Protein AF-A0A923XLK9-F1 (afdb_monomer_lite)

Radius of gyration: 14.77 Å; chains: 1; bounding box: 36×29×41 Å

pLDDT: mean 95.71, std 6.57, range [52.97, 98.75]

Secondary structure (DSSP, 8-state):
----B-TTSPBPTT-EEEEE-TT--EEEEEGGG-EEEEEEEEE-TTT--EEEEEEEEEEGGGTEEEEEEES-S--EEESSSEEEEEEEEEEESS-EEEEEEEE-S-SS--

Sequence (110 aa):
IYQLRLKNGQIDPFSSGTLIEKNGQSIHLKKEDFLIKVLDYWTSPTTKVRYPAKWQVDLPKYNISMNIVPFMKNQELNLSFAYWEGAVKVTGENFTGDGYVELTGYNEKF

Structure (mmCIF, N/CA/C/O backbone):
data_AF-A0A923XLK9-F1
#
_entry.id   AF-A0A923XLK9-F1
#
loop_
_atom_site.group_PDB
_atom_site.id
_atom_site.type_symbol
_atom_site.label_atom_id
_atom_site.label_alt_id
_atom_site.label_comp_id
_atom_site.label_asym_id
_atom_site.label_entity_id
_atom_site.label_seq_id
_atom_site.pdbx_PDB_ins_code
_atom_site.Cartn_x
_atom_site.Cartn_y
_atom_site.Cartn_z
_atom_site.occupancy
_atom_site.B_iso_or_equiv
_atom_site.auth_seq_id
_atom_site.auth_comp_id
_atom_site.auth_asym_id
_atom_site.auth_atom_id
_atom_site.pdbx_PDB_model_num
ATOM 1 N N . ILE A 1 1 ? -1.846 -3.115 7.152 1.00 96.56 1 ILE A N 1
ATOM 2 C CA . ILE A 1 1 ? -2.624 -3.975 6.221 1.00 96.56 1 ILE A CA 1
ATOM 3 C C . ILE A 1 1 ? -1.700 -4.459 5.110 1.00 96.56 1 ILE A C 1
ATOM 5 O O . ILE A 1 1 ? -0.694 -3.800 4.878 1.00 96.56 1 ILE A O 1
ATOM 9 N N . TYR A 1 2 ? -2.037 -5.542 4.419 1.00 97.81 2 TYR A N 1
ATOM 10 C CA . TYR A 1 2 ? -1.372 -5.987 3.194 1.00 97.81 2 TYR A CA 1
ATOM 11 C C . TYR A 1 2 ? -2.405 -6.473 2.171 1.00 97.81 2 TYR A C 1
ATOM 13 O O . TYR A 1 2 ? -3.494 -6.918 2.535 1.00 97.81 2 TYR A O 1
ATOM 21 N N . GLN A 1 3 ? -2.056 -6.394 0.885 1.00 97.81 3 GLN A N 1
ATOM 22 C CA . GLN A 1 3 ? -2.869 -6.920 -0.210 1.00 97.81 3 GLN A CA 1
ATOM 23 C C . GLN A 1 3 ? -2.010 -7.782 -1.129 1.00 97.81 3 GLN A C 1
ATOM 25 O O . GLN A 1 3 ? -1.106 -7.279 -1.797 1.00 97.81 3 GLN A O 1
ATOM 30 N N . LEU A 1 4 ? -2.327 -9.072 -1.1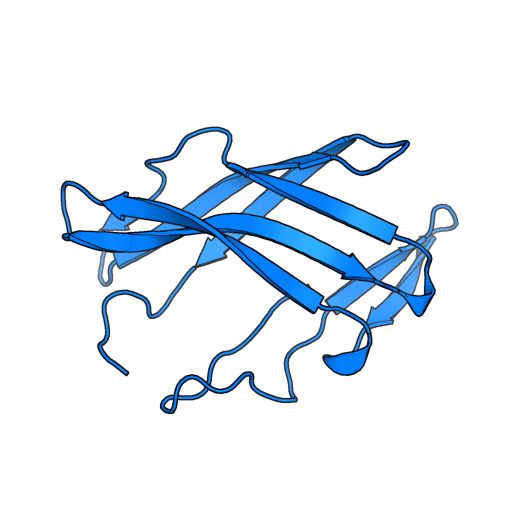80 1.00 97.12 4 LEU A N 1
ATOM 31 C CA . LEU A 1 4 ? -1.689 -10.018 -2.085 1.00 97.12 4 LEU A CA 1
ATOM 32 C C . LEU A 1 4 ? -2.417 -10.001 -3.435 1.00 97.12 4 LEU A C 1
ATOM 34 O O . LEU A 1 4 ? -3.635 -9.804 -3.505 1.00 97.12 4 LEU A O 1
ATOM 38 N N . ARG A 1 5 ? -1.660 -10.184 -4.518 1.00 94.94 5 ARG A N 1
ATOM 39 C CA . ARG A 1 5 ? -2.191 -10.281 -5.881 1.00 94.94 5 ARG A CA 1
ATOM 40 C C . ARG A 1 5 ? -1.919 -11.681 -6.413 1.00 94.94 5 ARG A C 1
ATOM 42 O O . ARG A 1 5 ? -0.780 -12.139 -6.380 1.00 94.94 5 ARG A O 1
ATOM 49 N N . LEU A 1 6 ? -2.958 -12.335 -6.914 1.00 94.19 6 LEU A N 1
ATOM 50 C CA . LEU A 1 6 ? -2.838 -13.574 -7.670 1.00 94.19 6 LEU A CA 1
ATOM 51 C C . LEU A 1 6 ? -2.186 -13.292 -9.031 1.00 94.19 6 LEU A C 1
ATOM 53 O O . LEU A 1 6 ? -2.227 -12.170 -9.537 1.00 94.19 6 LEU A O 1
ATOM 57 N N . LYS A 1 7 ? -1.636 -14.331 -9.669 1.00 90.38 7 LYS A N 1
ATOM 58 C CA . LYS A 1 7 ? -1.022 -14.217 -11.006 1.00 90.38 7 LYS A CA 1
ATOM 59 C C . LYS A 1 7 ? -1.982 -13.704 -12.082 1.00 90.38 7 LYS A C 1
ATOM 61 O O . LYS A 1 7 ? -1.543 -13.117 -13.053 1.00 90.38 7 LYS A O 1
ATOM 66 N N . ASN A 1 8 ? -3.287 -13.892 -11.907 1.00 89.88 8 ASN A N 1
ATOM 67 C CA . ASN A 1 8 ? -4.307 -13.368 -12.818 1.00 89.88 8 ASN A CA 1
ATOM 68 C C . ASN A 1 8 ? -4.697 -11.901 -12.518 1.00 89.88 8 ASN A C 1
ATOM 70 O O . ASN A 1 8 ? -5.699 -11.414 -13.036 1.00 89.88 8 ASN A O 1
ATOM 74 N N . GLY A 1 9 ? -3.962 -11.216 -11.634 1.00 88.25 9 GLY A N 1
ATOM 75 C CA . GLY A 1 9 ? -4.206 -9.830 -11.232 1.00 88.25 9 GLY A CA 1
ATOM 76 C C . GLY A 1 9 ? -5.338 -9.641 -10.217 1.00 88.25 9 GLY A C 1
ATOM 77 O O . GLY A 1 9 ? -5.538 -8.522 -9.740 1.00 88.25 9 GLY A O 1
ATOM 78 N N . GLN A 1 10 ? -6.069 -10.700 -9.852 1.00 93.81 10 GLN A N 1
ATOM 79 C CA . GLN A 1 10 ? -7.100 -10.617 -8.819 1.00 93.81 10 GLN A CA 1
ATOM 80 C C . GLN A 1 10 ? -6.479 -10.426 -7.436 1.00 93.81 10 GLN A C 1
ATOM 82 O O . GLN A 1 10 ? -5.341 -10.814 -7.170 1.00 93.81 10 GLN A O 1
ATOM 87 N N . ILE A 1 11 ? -7.256 -9.834 -6.534 1.00 95.81 11 ILE A N 1
ATOM 88 C CA . ILE A 1 11 ? -6.854 -9.713 -5.138 1.00 95.81 11 ILE A CA 1
ATOM 89 C C . ILE A 1 11 ? -7.076 -11.053 -4.442 1.00 95.81 11 ILE A C 1
ATOM 91 O O . ILE A 1 11 ? -8.165 -11.622 -4.517 1.00 95.81 11 ILE A O 1
ATOM 95 N N . ASP A 1 12 ? -6.051 -11.530 -3.747 1.00 97.00 12 ASP A N 1
ATOM 96 C CA . ASP A 1 12 ? -6.120 -12.771 -2.987 1.00 97.00 12 ASP A CA 1
ATOM 97 C C . ASP A 1 12 ? -6.990 -12.587 -1.720 1.00 97.00 12 ASP A C 1
ATOM 99 O O . ASP A 1 12 ? -6.806 -11.595 -0.991 1.00 97.00 12 ASP A O 1
ATOM 103 N N . PRO A 1 13 ? -7.921 -13.516 -1.422 1.00 96.00 13 PRO A N 1
ATOM 104 C CA . PRO A 1 13 ? -8.778 -13.454 -0.237 1.00 96.00 13 PRO A CA 1
ATOM 105 C C . PRO A 1 13 ? -8.016 -13.501 1.097 1.00 96.00 13 PRO A C 1
ATOM 107 O O . PRO A 1 13 ? -8.561 -13.055 2.105 1.00 96.00 13 PRO A O 1
ATOM 110 N N . PHE A 1 14 ? -6.768 -13.980 1.120 1.00 96.94 14 PHE A N 1
ATOM 111 C CA . PHE A 1 14 ? -5.914 -13.993 2.313 1.00 96.94 14 PHE A CA 1
ATOM 112 C C . PHE A 1 14 ? -5.257 -12.642 2.623 1.00 96.94 14 PHE A C 1
ATOM 114 O O . PHE A 1 14 ? -4.542 -12.516 3.615 1.00 96.94 14 PHE A O 1
ATOM 121 N N . SER A 1 15 ? -5.514 -11.603 1.826 1.00 98.06 15 SER A N 1
ATOM 122 C CA . SER A 1 15 ? -5.157 -10.227 2.187 1.00 98.06 15 SER A CA 1
ATOM 123 C C . SER A 1 15 ? -5.788 -9.838 3.530 1.00 98.06 15 SER A C 1
ATOM 125 O O . SER A 1 15 ? -6.976 -10.071 3.756 1.00 98.06 15 SER A O 1
ATOM 127 N N . SER A 1 16 ? -5.020 -9.224 4.426 1.00 98.50 16 SER A N 1
ATOM 128 C CA . SER A 1 16 ? -5.511 -8.899 5.769 1.00 98.50 16 SER A CA 1
ATOM 129 C C . SER A 1 16 ? -4.756 -7.732 6.407 1.00 98.50 16 SER A C 1
ATOM 131 O O . SER A 1 16 ? -3.908 -7.076 5.797 1.00 98.50 16 SER A O 1
ATOM 133 N N . GLY A 1 17 ? -5.074 -7.425 7.657 1.00 98.25 17 GLY A N 1
ATOM 134 C CA . GLY A 1 17 ? -4.305 -6.494 8.460 1.00 98.25 17 GLY A CA 1
ATOM 135 C C . GLY A 1 17 ? -4.750 -6.466 9.909 1.00 98.25 17 GLY A C 1
ATOM 136 O O . GLY A 1 17 ? -5.527 -7.305 10.356 1.00 98.25 17 GLY A O 1
ATOM 137 N N . THR A 1 18 ? -4.258 -5.462 10.623 1.00 98.50 18 THR A N 1
ATOM 138 C CA . THR A 1 18 ? -4.595 -5.223 12.023 1.00 98.50 18 THR A CA 1
ATOM 139 C C . THR A 1 18 ? -4.822 -3.732 12.207 1.00 98.50 18 THR A C 1
ATOM 141 O O . THR A 1 18 ? -3.994 -2.930 11.769 1.00 98.50 18 THR A O 1
ATOM 144 N N . LEU A 1 19 ? -5.936 -3.370 12.838 1.00 98.00 19 LEU A N 1
ATOM 145 C CA . LEU A 1 19 ? -6.178 -2.040 13.385 1.00 98.00 19 LEU A CA 1
ATOM 146 C C . LEU A 1 19 ? -5.882 -2.092 14.883 1.00 98.00 19 LEU A C 1
ATOM 148 O O . LEU A 1 19 ? -6.372 -2.982 15.570 1.00 98.00 19 LEU A O 1
ATOM 152 N N . ILE A 1 20 ? -5.077 -1.158 15.379 1.00 97.50 20 ILE A N 1
ATOM 153 C CA . ILE A 1 20 ? -4.818 -1.016 16.813 1.00 97.50 20 ILE A CA 1
ATOM 154 C C . ILE A 1 20 ? -5.528 0.251 17.275 1.00 97.50 20 ILE A C 1
ATOM 156 O O . ILE A 1 20 ? -5.240 1.344 16.786 1.00 97.50 20 ILE A O 1
ATOM 160 N N . GLU A 1 21 ? -6.481 0.098 18.184 1.00 95.50 21 GLU A N 1
ATOM 161 C CA . GLU A 1 21 ? -7.217 1.217 18.760 1.00 95.50 21 GLU A CA 1
ATOM 162 C C . GLU A 1 21 ? -6.383 1.972 19.806 1.00 95.50 21 GLU A C 1
ATOM 164 O O . GLU A 1 21 ? -5.373 1.485 20.313 1.00 95.50 21 GLU A O 1
ATOM 169 N N . LYS A 1 22 ? -6.829 3.177 20.188 1.00 93.81 22 LYS A N 1
ATOM 170 C CA . LYS A 1 22 ? -6.132 4.026 21.175 1.00 93.81 22 LYS A CA 1
ATOM 171 C C . LYS A 1 22 ? -5.970 3.368 22.552 1.00 93.81 22 LYS A C 1
ATOM 173 O O . LYS A 1 22 ? -5.057 3.722 23.287 1.00 93.81 22 LYS A O 1
ATOM 178 N N . ASN A 1 23 ? -6.856 2.438 22.902 1.00 96.44 23 ASN A N 1
ATOM 179 C CA . ASN A 1 23 ? -6.799 1.652 24.139 1.00 96.44 23 ASN A CA 1
ATOM 180 C C . ASN A 1 23 ? -5.842 0.440 24.040 1.00 96.44 23 ASN A C 1
ATOM 182 O O . ASN A 1 23 ? -5.727 -0.315 25.001 1.00 96.44 23 ASN A O 1
ATOM 186 N N . GLY A 1 24 ? -5.186 0.234 22.892 1.00 97.38 24 GLY A N 1
ATOM 187 C CA . GLY A 1 24 ? -4.292 -0.894 22.629 1.00 97.38 24 GLY A CA 1
ATOM 188 C C . GLY A 1 24 ? -4.986 -2.163 22.124 1.00 97.38 24 GLY A C 1
ATOM 189 O O . GLY A 1 24 ? -4.303 -3.148 21.836 1.00 97.38 24 GLY A O 1
ATOM 190 N N . GLN A 1 25 ? -6.315 -2.174 21.984 1.00 97.88 25 GLN A N 1
ATOM 191 C CA . GLN A 1 25 ? -7.035 -3.318 21.433 1.00 97.88 25 GLN A CA 1
ATOM 192 C C . GLN A 1 25 ? -6.633 -3.543 19.975 1.00 97.88 25 GLN A C 1
ATOM 194 O O . GLN A 1 25 ? -6.679 -2.633 19.149 1.00 97.88 25 GLN A O 1
ATOM 199 N N . SER A 1 26 ? -6.250 -4.780 19.663 1.00 98.25 26 SER A N 1
ATOM 200 C CA . SER A 1 26 ? -5.941 -5.208 18.302 1.00 98.25 26 SER A CA 1
ATOM 201 C C . SER A 1 26 ? -7.165 -5.846 17.661 1.00 98.25 26 SER A C 1
ATOM 203 O O . SER A 1 26 ? -7.724 -6.805 18.190 1.00 98.25 26 SER A O 1
ATOM 205 N N . ILE A 1 27 ? -7.551 -5.335 16.499 1.00 98.31 27 ILE A N 1
ATOM 206 C CA . ILE A 1 27 ? -8.674 -5.820 15.707 1.00 98.31 27 ILE A CA 1
ATOM 207 C C . ILE A 1 27 ? -8.122 -6.382 14.402 1.00 98.31 27 ILE A C 1
ATOM 209 O O . ILE A 1 27 ? -7.486 -5.670 13.622 1.00 98.31 27 ILE A O 1
ATOM 213 N N . HIS A 1 28 ? -8.346 -7.674 14.167 1.00 98.31 28 HIS A N 1
ATOM 214 C CA . HIS A 1 28 ? -7.980 -8.308 12.907 1.00 98.31 28 HIS A CA 1
ATOM 215 C C . HIS A 1 28 ? -8.911 -7.836 11.784 1.00 98.31 28 HIS A C 1
ATOM 217 O O . HIS A 1 28 ? -10.130 -7.866 11.937 1.00 98.31 28 HIS A O 1
ATOM 223 N N . LEU A 1 29 ? -8.325 -7.432 10.659 1.00 98.56 29 LEU A N 1
ATOM 224 C CA . LEU A 1 29 ? -9.022 -7.002 9.451 1.00 98.56 29 LEU A CA 1
ATOM 225 C C . LEU A 1 29 ? -8.871 -8.072 8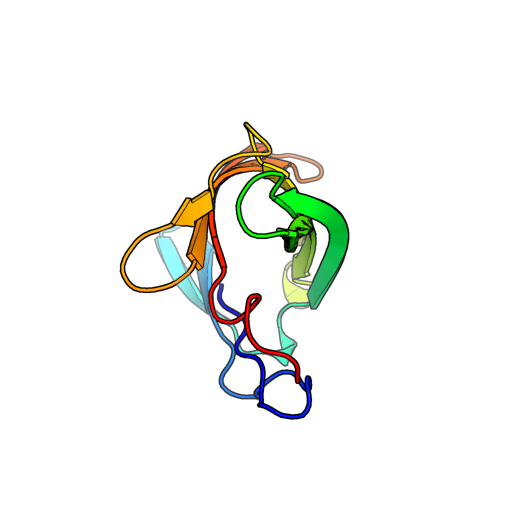.373 1.00 98.56 29 LEU A C 1
ATOM 227 O O . LEU A 1 29 ? -7.751 -8.429 8.006 1.00 98.56 29 LEU A O 1
ATOM 231 N N . LYS A 1 30 ? -9.981 -8.534 7.813 1.00 98.19 30 LYS A N 1
ATOM 232 C CA . LYS A 1 30 ? -10.007 -9.388 6.622 1.00 98.19 30 LYS A CA 1
ATOM 233 C C . LYS A 1 30 ? -10.010 -8.525 5.362 1.00 98.19 30 LYS A C 1
ATOM 235 O O . LYS A 1 30 ? -10.234 -7.318 5.417 1.00 98.19 30 LYS A O 1
ATOM 240 N N . LYS A 1 31 ? -9.826 -9.142 4.190 1.00 97.19 31 LYS A N 1
ATOM 241 C CA . LYS A 1 31 ? -9.836 -8.427 2.903 1.00 97.19 31 LYS A CA 1
ATOM 242 C C . LYS A 1 31 ? -11.085 -7.565 2.684 1.00 97.19 31 LYS A C 1
ATOM 244 O O . LYS A 1 31 ? -10.993 -6.531 2.028 1.00 97.19 31 LYS A O 1
ATOM 249 N N . GLU A 1 32 ? -12.247 -7.992 3.165 1.00 97.31 32 GLU A N 1
ATOM 250 C CA . GLU A 1 32 ? -13.509 -7.255 2.997 1.00 97.31 32 GLU A CA 1
ATOM 251 C C . GLU A 1 32 ? -13.637 -6.022 3.901 1.00 97.31 32 GLU A C 1
ATOM 253 O O . GLU A 1 32 ? -14.403 -5.117 3.577 1.00 97.31 32 GLU A O 1
ATOM 258 N N . ASP A 1 33 ? -12.828 -5.928 4.959 1.00 98.12 33 ASP A N 1
ATOM 259 C CA . ASP A 1 33 ? -12.853 -4.795 5.885 1.00 98.12 33 ASP A CA 1
ATOM 260 C C . ASP A 1 33 ? -12.175 -3.539 5.324 1.00 98.12 33 ASP A C 1
ATOM 262 O O . ASP A 1 33 ? -12.348 -2.451 5.878 1.00 98.12 33 ASP A O 1
ATOM 266 N N . PHE A 1 34 ? -11.386 -3.672 4.251 1.00 98.44 34 PHE A N 1
ATOM 267 C CA . PHE A 1 34 ? -10.636 -2.560 3.680 1.00 98.44 34 PHE A CA 1
ATOM 268 C C . PHE A 1 34 ? -10.577 -2.567 2.151 1.00 98.44 34 PHE A C 1
ATOM 270 O O . PHE A 1 34 ? -10.513 -3.601 1.475 1.00 98.44 34 PHE A O 1
ATOM 277 N N . LEU A 1 35 ? -10.519 -1.363 1.595 1.00 98.12 35 LEU A N 1
ATOM 278 C CA . LEU A 1 35 ? -10.377 -1.098 0.169 1.00 98.12 35 LEU A CA 1
ATOM 279 C C . LEU A 1 35 ? -9.079 -0.329 -0.055 1.00 98.12 35 LEU A C 1
ATOM 281 O O . LEU A 1 35 ? -8.783 0.607 0.679 1.00 98.12 35 LEU A O 1
ATOM 285 N N . ILE A 1 36 ? -8.308 -0.720 -1.070 1.00 98.38 36 ILE A N 1
ATOM 286 C CA . ILE A 1 36 ? -7.115 0.010 -1.507 1.00 98.38 36 ILE A CA 1
ATOM 287 C C . ILE A 1 36 ? -7.335 0.414 -2.959 1.00 98.38 36 ILE A C 1
ATOM 289 O O . ILE A 1 36 ? -7.413 -0.440 -3.844 1.00 98.38 36 ILE A O 1
ATOM 293 N N . LYS A 1 37 ? -7.413 1.718 -3.211 1.00 98.31 37 LYS A N 1
ATOM 294 C CA . LYS A 1 37 ? -7.518 2.288 -4.552 1.00 98.31 37 LYS A CA 1
ATOM 295 C C . LYS A 1 37 ? -6.209 2.966 -4.918 1.00 98.31 37 LYS A C 1
ATOM 297 O O . LYS A 1 37 ? -5.772 3.887 -4.233 1.00 98.31 37 LYS A O 1
ATOM 302 N N . VAL A 1 38 ? -5.601 2.541 -6.022 1.00 98.19 38 VAL A N 1
ATOM 303 C CA . VAL A 1 38 ? -4.444 3.242 -6.591 1.00 98.19 38 VAL A CA 1
ATOM 304 C C . VAL A 1 38 ? -4.932 4.505 -7.296 1.00 98.19 38 VAL A C 1
ATOM 306 O O . VAL A 1 38 ? -5.817 4.440 -8.148 1.00 98.19 38 VAL A O 1
ATOM 309 N N . LEU A 1 39 ? -4.363 5.649 -6.928 1.00 98.50 39 LEU A N 1
ATOM 310 C CA . LEU A 1 39 ? -4.715 6.962 -7.468 1.00 98.50 39 LEU A CA 1
ATOM 311 C C . LEU A 1 39 ? -3.654 7.519 -8.417 1.00 98.50 39 LEU A C 1
ATOM 313 O O . LEU A 1 39 ? -3.984 8.323 -9.282 1.00 98.50 39 LEU A O 1
ATOM 317 N N . ASP A 1 40 ? -2.394 7.123 -8.246 1.00 98.25 40 ASP A N 1
ATOM 318 C CA . ASP A 1 40 ? -1.289 7.556 -9.098 1.00 98.25 40 ASP A CA 1
ATOM 319 C C . ASP A 1 40 ? -0.166 6.513 -9.107 1.00 98.25 40 ASP A C 1
ATOM 321 O O . ASP A 1 40 ? -0.098 5.632 -8.243 1.00 98.25 40 ASP A O 1
ATOM 325 N N . TYR A 1 41 ? 0.717 6.624 -10.092 1.00 98.31 41 TYR A N 1
ATOM 326 C CA . TYR A 1 41 ? 1.833 5.720 -10.316 1.00 98.31 41 TYR A CA 1
ATOM 327 C C . TYR A 1 41 ? 3.132 6.495 -10.517 1.00 98.31 41 TYR A C 1
ATOM 329 O O . TYR A 1 41 ? 3.156 7.602 -11.050 1.00 98.31 41 TYR A O 1
ATOM 337 N N . TRP A 1 42 ? 4.239 5.855 -10.175 1.00 98.06 42 TRP A N 1
ATOM 338 C CA . TRP A 1 42 ? 5.575 6.284 -10.546 1.00 98.06 42 TRP A CA 1
ATOM 339 C C . TRP A 1 42 ? 6.247 5.187 -11.365 1.00 98.06 42 TRP A C 1
ATOM 341 O O . TRP A 1 42 ? 6.165 4.007 -11.032 1.00 98.06 42 TRP A O 1
ATOM 351 N N . THR A 1 43 ? 6.907 5.581 -12.449 1.00 98.06 43 THR A N 1
ATOM 352 C CA . THR A 1 43 ? 7.693 4.667 -13.277 1.00 98.06 43 THR A CA 1
ATOM 353 C C . THR A 1 43 ? 9.166 4.890 -12.989 1.00 98.06 43 THR A C 1
ATOM 355 O O . THR A 1 43 ? 9.653 6.017 -13.117 1.00 98.06 43 THR A O 1
ATOM 358 N N . SER A 1 44 ? 9.876 3.819 -12.639 1.00 97.62 44 SER A N 1
ATOM 359 C CA . SER A 1 44 ? 11.314 3.879 -12.418 1.00 97.62 44 SER A CA 1
ATOM 360 C C . SER A 1 44 ? 12.042 4.304 -13.697 1.00 97.62 44 SER A C 1
ATOM 362 O O . SER A 1 44 ? 11.846 3.695 -14.754 1.00 97.62 44 SER A O 1
ATOM 364 N N . PRO A 1 45 ? 12.920 5.322 -13.650 1.00 96.44 45 PRO A N 1
ATOM 365 C CA . PRO A 1 45 ? 13.773 5.649 -14.783 1.00 96.44 45 PRO A CA 1
ATOM 366 C C . PRO A 1 45 ? 14.840 4.570 -15.031 1.00 96.44 45 PRO A C 1
ATOM 368 O O . PRO A 1 45 ? 15.330 4.488 -16.158 1.00 96.44 45 PRO A O 1
ATOM 371 N N . THR A 1 46 ? 15.158 3.739 -14.031 1.00 94.94 46 THR A N 1
ATOM 372 C CA . THR A 1 46 ? 16.209 2.714 -14.079 1.00 94.94 46 THR A CA 1
ATOM 373 C C . THR A 1 46 ? 15.681 1.402 -14.650 1.00 94.94 46 THR A C 1
ATOM 375 O O . THR A 1 46 ? 16.132 0.962 -15.702 1.00 94.94 46 THR A O 1
ATOM 378 N N . THR A 1 47 ? 14.686 0.797 -14.001 1.00 95.69 47 THR A N 1
ATOM 379 C CA . THR A 1 47 ? 14.163 -0.536 -14.359 1.00 95.69 47 THR A CA 1
ATOM 380 C C . THR A 1 47 ? 12.965 -0.472 -15.309 1.00 95.69 47 THR A C 1
ATOM 382 O O . THR A 1 47 ? 12.554 -1.492 -15.857 1.00 95.69 47 THR A O 1
ATOM 385 N N . LYS A 1 48 ? 12.383 0.723 -15.495 1.00 95.81 48 LYS A N 1
ATOM 386 C CA . LYS A 1 48 ? 11.119 0.969 -16.217 1.00 95.81 48 LYS A CA 1
ATOM 387 C C . LYS A 1 48 ? 9.884 0.327 -15.578 1.00 95.81 48 LYS A C 1
ATOM 389 O O . LYS A 1 48 ? 8.802 0.395 -16.162 1.00 95.81 48 LYS A O 1
ATOM 394 N N . VAL A 1 49 ? 10.007 -0.233 -14.374 1.00 96.19 49 VAL A N 1
ATOM 395 C CA . VAL A 1 49 ? 8.875 -0.790 -13.628 1.00 96.19 49 VAL A CA 1
ATOM 396 C C . VAL A 1 49 ? 7.935 0.332 -13.188 1.00 96.19 49 VAL A C 1
ATOM 398 O O . VAL A 1 49 ? 8.376 1.404 -12.768 1.00 96.19 49 VAL A O 1
ATOM 401 N N . ARG A 1 50 ? 6.624 0.097 -13.303 1.00 96.81 50 ARG A N 1
ATOM 402 C CA . ARG A 1 50 ? 5.579 1.042 -12.899 1.00 96.81 50 ARG A CA 1
ATOM 403 C C . ARG A 1 50 ? 4.973 0.614 -11.566 1.00 96.81 50 ARG A C 1
ATOM 405 O O . ARG A 1 50 ? 4.262 -0.384 -11.498 1.00 96.81 50 ARG A O 1
ATOM 412 N N . TYR A 1 51 ? 5.206 1.414 -10.535 1.00 97.62 51 TYR A N 1
ATOM 413 C CA . TYR A 1 51 ? 4.723 1.191 -9.178 1.00 97.62 51 TYR A CA 1
ATOM 414 C C . TYR A 1 51 ? 3.545 2.115 -8.864 1.00 97.62 51 TYR A C 1
ATOM 416 O O . TYR A 1 51 ? 3.579 3.291 -9.233 1.00 97.62 51 TYR A O 1
ATOM 424 N N . PRO A 1 52 ? 2.502 1.640 -8.169 1.00 97.62 52 PRO A N 1
ATOM 425 C CA . PRO A 1 52 ? 1.587 2.520 -7.458 1.00 97.62 52 PRO A CA 1
ATOM 426 C C . PRO A 1 52 ? 2.373 3.450 -6.527 1.00 97.62 52 PRO A C 1
ATOM 428 O O . PRO A 1 52 ? 3.294 3.011 -5.847 1.00 97.62 52 PRO A O 1
ATOM 431 N N . ALA A 1 53 ? 2.034 4.735 -6.529 1.00 97.75 53 ALA A N 1
ATOM 432 C CA . ALA A 1 53 ? 2.741 5.759 -5.757 1.00 97.75 53 ALA A CA 1
ATOM 433 C C . ALA A 1 53 ? 1.786 6.795 -5.147 1.00 97.75 53 ALA A C 1
ATOM 435 O O . ALA A 1 53 ? 2.203 7.875 -4.737 1.00 97.75 53 ALA A O 1
ATOM 436 N N . LYS A 1 54 ? 0.490 6.489 -5.119 1.00 98.50 54 LYS A N 1
ATOM 437 C CA . LYS A 1 54 ? -0.526 7.215 -4.363 1.00 98.50 54 LYS A CA 1
ATOM 438 C C . LYS A 1 54 ? -1.722 6.303 -4.180 1.00 98.50 54 LYS A C 1
ATOM 440 O O . LYS A 1 54 ? -2.181 5.697 -5.151 1.00 98.50 54 LYS A O 1
ATOM 445 N N . TRP A 1 55 ? -2.246 6.245 -2.966 1.00 98.69 55 TRP A N 1
ATOM 446 C CA . TRP A 1 55 ? -3.382 5.393 -2.641 1.00 98.69 55 TRP A CA 1
ATOM 447 C C . TRP A 1 55 ? -4.421 6.147 -1.834 1.00 98.69 55 TRP A C 1
ATOM 449 O O . TRP A 1 55 ? -4.083 7.022 -1.040 1.00 98.69 55 TRP A O 1
ATOM 459 N N . GLN A 1 56 ? -5.669 5.741 -2.009 1.00 98.75 56 GLN A N 1
ATOM 460 C CA . GLN A 1 56 ? -6.707 5.912 -1.010 1.00 98.75 56 GLN A CA 1
ATOM 461 C C . GLN A 1 56 ? -6.964 4.554 -0.363 1.00 98.75 56 GLN A C 1
ATOM 463 O O . GLN A 1 56 ? -7.073 3.541 -1.060 1.00 98.75 56 GLN A O 1
ATOM 468 N N . VAL A 1 57 ? -7.027 4.541 0.963 1.00 98.56 57 VAL A N 1
ATOM 469 C CA . VAL A 1 57 ? -7.364 3.365 1.756 1.00 98.56 57 VAL A CA 1
ATOM 470 C C . VAL A 1 57 ? -8.571 3.688 2.618 1.00 98.56 57 VAL A C 1
ATOM 472 O O . VAL A 1 57 ? -8.542 4.646 3.390 1.00 98.56 57 VAL A O 1
ATOM 475 N N . ASP A 1 58 ? -9.606 2.865 2.503 1.00 98.62 58 ASP A N 1
ATOM 476 C CA . ASP A 1 58 ? -10.851 3.020 3.247 1.00 98.62 58 ASP A CA 1
ATOM 477 C C . ASP A 1 58 ? -11.098 1.785 4.112 1.00 98.62 58 ASP A C 1
ATOM 479 O O . ASP A 1 58 ? -10.953 0.653 3.645 1.00 98.62 58 ASP A O 1
ATOM 483 N N . LEU A 1 59 ? -11.489 2.011 5.364 1.00 98.25 59 LEU A N 1
ATOM 484 C CA . LEU A 1 59 ? -11.950 1.009 6.323 1.00 98.25 59 LEU A CA 1
ATOM 485 C C . LEU A 1 59 ? -13.389 1.387 6.734 1.00 98.25 59 LEU A C 1
ATOM 487 O O . LEU A 1 59 ? -13.587 2.023 7.777 1.00 98.25 59 LEU A O 1
ATOM 491 N N . PRO A 1 60 ? -14.411 1.047 5.922 1.00 97.50 60 PRO A N 1
ATOM 492 C CA . PRO A 1 60 ? -15.756 1.614 6.063 1.00 97.50 60 PRO A CA 1
ATOM 493 C C . PRO A 1 60 ? -16.418 1.323 7.411 1.00 97.50 60 PRO A C 1
ATOM 495 O O . PRO A 1 60 ? -17.043 2.208 7.988 1.00 97.50 60 PRO A O 1
ATOM 498 N N . LYS A 1 61 ? -16.228 0.111 7.956 1.00 96.75 61 LYS A N 1
ATOM 499 C CA . LYS A 1 61 ? -16.783 -0.292 9.264 1.00 96.75 61 LYS A CA 1
ATOM 500 C C . LYS A 1 61 ? -16.292 0.578 10.425 1.00 96.75 61 LYS A C 1
ATOM 502 O O . LYS A 1 61 ? -16.955 0.639 11.453 1.00 96.75 61 LYS A O 1
ATOM 507 N N . TYR A 1 62 ? -15.153 1.248 10.253 1.00 95.50 62 TYR A N 1
ATOM 508 C CA . TYR A 1 62 ? -14.510 2.073 11.275 1.00 95.50 62 TYR A CA 1
ATOM 509 C C . TYR A 1 62 ? -14.599 3.571 10.957 1.00 95.50 62 TYR A C 1
ATOM 511 O O . TYR A 1 62 ? -14.034 4.376 11.689 1.00 95.50 62 TYR A O 1
ATOM 519 N N . ASN A 1 63 ? -15.289 3.952 9.872 1.00 95.94 63 ASN A N 1
ATOM 520 C CA . ASN A 1 63 ? -15.359 5.328 9.378 1.00 95.94 63 ASN A CA 1
ATOM 521 C C . ASN A 1 63 ? -13.968 5.975 9.203 1.00 95.94 63 ASN A C 1
ATOM 523 O O . ASN A 1 63 ? -13.755 7.140 9.536 1.00 95.94 63 ASN A O 1
ATOM 527 N N . ILE A 1 64 ? -12.999 5.196 8.711 1.00 97.62 64 ILE A N 1
ATOM 528 C CA . ILE A 1 64 ? -11.640 5.671 8.437 1.00 97.62 64 ILE A CA 1
ATOM 529 C C . ILE A 1 64 ? -11.439 5.702 6.927 1.00 97.62 64 ILE A C 1
ATOM 531 O O . ILE A 1 64 ? -11.582 4.685 6.249 1.00 97.62 64 ILE A O 1
ATOM 535 N N . SER A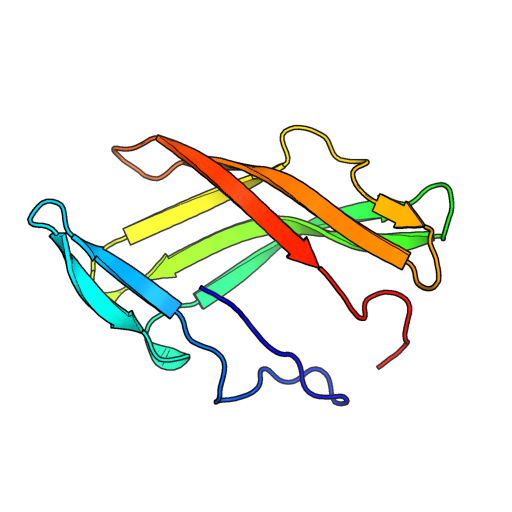 1 65 ? -11.046 6.865 6.421 1.00 98.38 65 SER A N 1
ATOM 536 C CA . SER A 1 65 ? -10.553 7.051 5.061 1.00 98.38 65 SER A CA 1
ATOM 537 C C . SER A 1 65 ? -9.238 7.815 5.119 1.00 98.38 65 SER A C 1
ATOM 539 O O . SER A 1 65 ? -9.103 8.775 5.885 1.00 98.38 65 SER A O 1
ATOM 541 N N . MET A 1 66 ? -8.247 7.369 4.351 1.00 98.62 66 MET A N 1
ATOM 542 C CA . MET A 1 66 ? -6.920 7.973 4.349 1.00 98.62 66 MET A CA 1
ATOM 543 C C . MET A 1 66 ? -6.270 7.961 2.972 1.00 98.62 66 MET A C 1
ATOM 545 O O . MET A 1 66 ? -6.359 6.994 2.217 1.00 98.62 66 MET A O 1
ATOM 549 N N . ASN A 1 67 ? -5.553 9.040 2.675 1.00 98.75 67 ASN A N 1
ATOM 550 C CA . ASN A 1 67 ? -4.642 9.122 1.548 1.00 98.75 67 ASN A CA 1
ATOM 551 C C . ASN A 1 67 ? -3.232 8.753 1.997 1.00 98.75 67 ASN A C 1
ATOM 553 O O . ASN A 1 67 ? -2.763 9.208 3.040 1.00 98.75 67 ASN A O 1
ATOM 557 N N . ILE A 1 68 ? -2.553 7.967 1.171 1.00 98.75 68 ILE A N 1
ATOM 558 C CA . ILE A 1 68 ? -1.170 7.551 1.374 1.00 98.75 68 ILE A CA 1
ATOM 559 C C . ILE A 1 68 ? -0.350 8.068 0.195 1.00 98.75 68 ILE A C 1
ATOM 561 O O . ILE A 1 68 ? -0.663 7.779 -0.964 1.00 98.75 68 ILE A O 1
ATOM 565 N N . VAL A 1 69 ? 0.687 8.852 0.488 1.00 98.69 69 VAL A N 1
ATOM 566 C CA . VAL A 1 69 ? 1.569 9.476 -0.507 1.00 98.69 69 VAL A CA 1
ATOM 567 C C . VAL A 1 69 ? 3.021 9.251 -0.083 1.00 98.69 69 VAL A C 1
ATOM 569 O O . VAL A 1 69 ? 3.351 9.517 1.069 1.00 98.69 69 VAL A O 1
ATOM 572 N N . PRO A 1 70 ? 3.913 8.787 -0.968 1.00 98.56 70 PRO A N 1
ATOM 573 C CA . PRO A 1 70 ? 5.321 8.636 -0.642 1.00 98.56 70 PRO A CA 1
ATOM 574 C C . PRO A 1 70 ? 5.981 9.992 -0.394 1.00 98.56 70 PRO A C 1
ATOM 576 O O . PRO A 1 70 ? 5.711 10.960 -1.106 1.00 98.56 70 PRO A O 1
ATOM 579 N N . PHE A 1 71 ? 6.896 10.049 0.576 1.00 98.31 71 PHE A N 1
ATOM 580 C CA . PHE A 1 71 ? 7.720 11.243 0.799 1.00 98.31 71 PHE A CA 1
ATOM 581 C C . PHE A 1 71 ? 8.617 11.550 -0.404 1.00 98.31 71 PHE A C 1
ATOM 583 O O . PHE A 1 71 ? 8.876 12.709 -0.717 1.00 98.31 71 PHE A O 1
ATOM 590 N N . MET A 1 72 ? 9.066 10.504 -1.101 1.00 97.44 72 MET A N 1
ATOM 591 C CA . MET A 1 72 ? 9.881 10.588 -2.307 1.00 97.44 72 MET A CA 1
ATOM 592 C C . MET A 1 72 ? 9.426 9.525 -3.305 1.00 97.44 72 MET A C 1
ATOM 594 O O . MET A 1 72 ? 9.134 8.393 -2.926 1.00 97.44 72 MET A O 1
ATOM 598 N N . LYS A 1 73 ? 9.383 9.860 -4.597 1.00 94.94 73 LYS A N 1
ATOM 599 C CA . LYS A 1 73 ? 8.924 8.912 -5.626 1.00 94.94 73 LYS A CA 1
ATOM 600 C C . LYS A 1 73 ? 9.905 7.754 -5.845 1.00 94.94 73 LYS A C 1
ATOM 602 O O . LYS A 1 73 ? 9.488 6.602 -5.913 1.00 94.94 73 LYS A O 1
ATOM 607 N N . ASN A 1 74 ? 11.196 8.070 -5.957 1.00 97.25 74 ASN A N 1
ATOM 608 C CA . ASN A 1 74 ? 12.239 7.083 -6.220 1.00 97.25 74 ASN A CA 1
ATOM 609 C C . ASN A 1 74 ? 12.721 6.444 -4.915 1.00 97.25 74 ASN A C 1
ATOM 611 O O . ASN A 1 74 ? 13.639 6.950 -4.277 1.00 97.25 74 ASN A O 1
ATOM 615 N N . GLN A 1 75 ? 12.065 5.356 -4.535 1.00 97.62 75 GLN A N 1
ATOM 616 C CA . GLN A 1 75 ? 12.454 4.489 -3.423 1.00 97.62 75 GLN A CA 1
ATOM 617 C C . GLN A 1 75 ? 12.502 3.025 -3.909 1.00 97.62 75 GLN A C 1
ATOM 619 O O . GLN A 1 75 ? 12.126 2.094 -3.205 1.00 97.62 75 GLN A O 1
ATOM 624 N N . GLU A 1 76 ? 12.896 2.832 -5.174 1.00 97.75 76 GLU A N 1
ATOM 625 C CA . GLU A 1 76 ? 13.130 1.506 -5.745 1.00 97.75 76 GLU A CA 1
ATOM 626 C C . GLU A 1 76 ? 14.501 0.980 -5.322 1.00 97.75 76 GLU A C 1
ATOM 628 O O . GLU A 1 76 ? 15.514 1.673 -5.434 1.00 97.75 76 GLU A O 1
ATOM 633 N N . LEU A 1 77 ? 14.527 -0.283 -4.915 1.00 96.06 77 LEU A N 1
ATOM 634 C CA . LEU A 1 77 ? 15.727 -1.065 -4.693 1.00 96.06 77 LEU A CA 1
ATOM 635 C C . LEU A 1 77 ? 15.870 -2.070 -5.838 1.00 96.06 77 LEU A C 1
ATOM 637 O O . LEU A 1 77 ? 15.005 -2.915 -6.067 1.00 96.06 77 LEU A O 1
ATOM 641 N N . ASN A 1 78 ? 16.975 -1.966 -6.577 1.00 91.88 78 ASN A N 1
ATOM 642 C CA . ASN A 1 78 ? 17.302 -2.854 -7.690 1.00 91.88 78 ASN A CA 1
ATOM 643 C C . ASN A 1 78 ? 18.408 -3.832 -7.266 1.00 91.88 78 ASN A C 1
ATOM 645 O O . ASN A 1 78 ? 19.585 -3.599 -7.545 1.00 91.88 78 ASN A O 1
ATOM 649 N N . LEU A 1 79 ? 18.025 -4.873 -6.519 1.00 89.31 79 LEU A N 1
ATOM 650 C CA . LEU A 1 79 ? 18.932 -5.895 -5.980 1.00 89.31 79 LEU A CA 1
ATOM 651 C C . LEU A 1 79 ? 18.842 -7.189 -6.813 1.00 89.31 79 LEU A C 1
ATOM 653 O O . LEU A 1 79 ? 18.976 -7.148 -8.032 1.00 89.31 79 LEU A O 1
ATOM 657 N N . SER A 1 80 ? 18.616 -8.348 -6.181 1.00 87.69 80 SER A N 1
ATOM 658 C CA . SER A 1 80 ? 18.363 -9.617 -6.885 1.00 87.69 80 SER A CA 1
ATOM 659 C C . SER A 1 80 ? 17.048 -9.602 -7.676 1.00 87.69 80 SER A C 1
ATOM 661 O O . SER A 1 80 ? 16.924 -10.303 -8.678 1.00 87.69 80 SER A O 1
ATOM 663 N N . PHE A 1 81 ? 16.089 -8.777 -7.256 1.00 87.88 81 PHE A N 1
ATOM 664 C CA . PHE A 1 81 ? 14.910 -8.368 -8.013 1.00 87.88 81 PHE A CA 1
ATOM 665 C C . PHE A 1 81 ? 14.583 -6.902 -7.692 1.00 87.88 81 PHE A C 1
ATOM 667 O O . PHE A 1 81 ? 15.030 -6.368 -6.674 1.00 87.88 81 PHE A O 1
ATOM 674 N N . ALA A 1 82 ? 13.821 -6.246 -8.570 1.00 93.50 82 ALA A N 1
ATOM 675 C CA . ALA A 1 82 ? 13.395 -4.864 -8.373 1.00 93.50 82 ALA A CA 1
ATOM 676 C C . ALA A 1 82 ? 12.129 -4.807 -7.510 1.00 93.50 82 ALA A C 1
ATOM 678 O O . ALA A 1 82 ? 11.095 -5.381 -7.866 1.00 93.50 82 ALA A O 1
ATOM 679 N N . TYR A 1 83 ? 12.190 -4.079 -6.402 1.00 95.19 83 TYR A N 1
ATOM 680 C CA . TYR A 1 83 ? 11.056 -3.844 -5.513 1.00 95.19 83 TYR A CA 1
ATOM 681 C C . TYR A 1 83 ? 11.091 -2.414 -4.981 1.00 95.19 83 TYR A C 1
ATOM 683 O O . TYR A 1 83 ? 12.124 -1.748 -5.021 1.00 95.19 83 TYR A O 1
ATOM 691 N N . TRP A 1 84 ? 9.939 -1.907 -4.560 1.00 97.88 84 TRP A N 1
ATOM 692 C CA . TRP A 1 84 ? 9.820 -0.540 -4.065 1.00 97.88 84 TRP A CA 1
ATOM 693 C C . TRP A 1 84 ? 9.528 -0.567 -2.574 1.00 97.88 84 TRP A C 1
ATOM 695 O O . TRP A 1 84 ? 8.626 -1.274 -2.130 1.00 97.88 84 TRP A O 1
ATOM 705 N N . GLU A 1 85 ? 10.296 0.206 -1.822 1.00 96.62 85 GLU A N 1
ATOM 706 C CA . GLU A 1 85 ? 10.321 0.195 -0.367 1.00 96.62 85 GLU A CA 1
ATOM 707 C C . GLU A 1 85 ? 10.428 1.634 0.109 1.00 96.62 85 GLU A C 1
ATOM 709 O O . GLU A 1 85 ? 11.494 2.246 0.042 1.00 96.62 85 GLU A O 1
ATOM 714 N N . GLY A 1 86 ? 9.307 2.219 0.530 1.00 97.25 86 GLY A N 1
ATOM 715 C CA . GLY A 1 86 ? 9.287 3.657 0.716 1.00 97.25 86 GLY A CA 1
ATOM 716 C C . GLY A 1 86 ? 8.469 4.169 1.877 1.00 97.25 86 GLY A C 1
ATOM 717 O O . GLY A 1 86 ? 7.336 3.750 2.130 1.00 97.25 86 GLY A O 1
ATOM 718 N N . ALA A 1 87 ? 9.055 5.169 2.534 1.00 98.50 87 ALA A N 1
ATOM 719 C CA . ALA A 1 87 ? 8.390 5.959 3.547 1.00 98.50 87 ALA A CA 1
ATOM 720 C C . ALA A 1 87 ? 7.245 6.754 2.910 1.00 98.50 87 ALA A C 1
ATOM 722 O O . ALA A 1 87 ? 7.400 7.384 1.851 1.00 98.50 87 ALA A O 1
ATOM 723 N N . VAL A 1 88 ? 6.097 6.739 3.578 1.00 98.75 88 VAL A N 1
ATOM 724 C CA . VAL A 1 88 ? 4.867 7.391 3.133 1.00 98.75 88 VAL A CA 1
ATOM 725 C C . VAL A 1 88 ? 4.302 8.281 4.228 1.00 98.75 88 VAL A C 1
ATOM 727 O O . VAL A 1 88 ? 4.365 7.954 5.410 1.00 98.75 88 VAL A O 1
ATOM 730 N N . LYS A 1 89 ? 3.686 9.382 3.813 1.00 98.69 89 LYS A N 1
ATOM 731 C CA . LYS A 1 89 ? 2.797 10.184 4.640 1.00 98.69 89 LYS A CA 1
ATOM 732 C C . LYS A 1 89 ? 1.372 9.661 4.499 1.00 98.69 89 LYS A C 1
ATOM 734 O O . LYS A 1 89 ? 0.887 9.441 3.387 1.00 98.69 89 LYS A O 1
ATOM 739 N N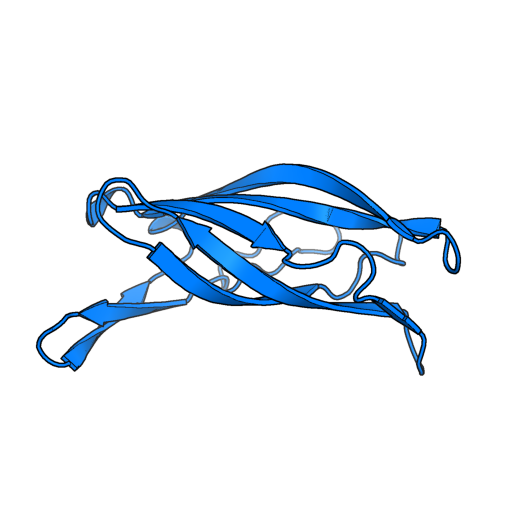 . VAL A 1 90 ? 0.696 9.513 5.629 1.00 98.69 90 VAL A N 1
ATOM 740 C CA . VAL A 1 90 ? -0.712 9.141 5.748 1.00 98.69 90 VAL A CA 1
ATOM 741 C C . VAL A 1 90 ? -1.501 10.367 6.196 1.00 98.69 90 VAL A C 1
ATOM 743 O O . VAL A 1 90 ? -1.098 11.094 7.104 1.00 98.69 90 VAL A O 1
ATOM 746 N N . THR A 1 91 ? -2.623 10.646 5.545 1.00 98.75 91 THR A N 1
ATOM 747 C CA . THR A 1 91 ? -3.505 11.765 5.899 1.00 98.75 91 THR A CA 1
ATOM 748 C C . THR A 1 91 ? -4.952 11.311 5.818 1.00 98.75 91 THR A C 1
ATOM 750 O O . THR A 1 91 ? -5.426 10.959 4.739 1.00 98.75 91 THR A O 1
ATOM 753 N N . GLY A 1 92 ? -5.633 11.303 6.960 1.00 98.12 92 GLY A N 1
ATOM 754 C CA . GLY A 1 92 ? -7.083 11.164 7.051 1.00 98.12 92 GLY A CA 1
ATOM 755 C C . GLY A 1 92 ? -7.740 12.507 7.360 1.00 98.12 92 GLY A C 1
ATOM 756 O O . GLY A 1 92 ? -7.071 13.536 7.411 1.00 98.12 92 GLY A O 1
ATOM 757 N N . GLU A 1 93 ? -9.051 12.495 7.588 1.00 96.25 93 GLU A N 1
ATOM 758 C CA . GLU A 1 93 ? -9.832 13.712 7.855 1.00 96.25 93 GLU A CA 1
ATOM 759 C C . GLU A 1 93 ? -9.318 14.493 9.077 1.00 96.25 93 GLU A C 1
ATOM 761 O O . GLU A 1 93 ? -9.114 15.700 9.005 1.00 96.25 93 GLU A O 1
ATOM 766 N N . ASN A 1 94 ? -9.046 13.787 10.179 1.00 95.25 94 ASN A N 1
ATOM 767 C CA . ASN A 1 94 ? -8.692 14.384 11.474 1.00 95.25 94 ASN A CA 1
ATOM 768 C C . ASN A 1 94 ? -7.346 13.884 12.021 1.00 95.25 94 ASN A C 1
ATOM 770 O O . ASN A 1 94 ? -7.083 13.970 13.221 1.00 95.25 94 ASN A O 1
ATOM 774 N N . PHE A 1 95 ? -6.506 13.296 11.168 1.00 96.62 95 PHE A N 1
ATOM 775 C CA . PHE A 1 95 ? -5.207 12.781 11.581 1.00 96.62 95 PHE A CA 1
ATOM 776 C C . PHE A 1 95 ? -4.191 12.793 10.445 1.00 96.62 95 PHE A C 1
ATOM 778 O O . PHE A 1 95 ? -4.515 12.670 9.263 1.00 96.62 95 PHE A O 1
ATOM 785 N N . THR A 1 96 ? -2.927 12.854 10.839 1.00 98.25 96 THR A N 1
ATOM 786 C CA . THR A 1 96 ? -1.782 12.592 9.975 1.00 98.25 96 THR A CA 1
ATOM 787 C C . THR A 1 96 ? -0.869 11.599 10.664 1.00 98.25 96 THR A C 1
ATOM 789 O O . THR A 1 96 ? -0.818 11.555 11.892 1.00 98.25 96 THR A O 1
ATOM 792 N N . GLY A 1 97 ? -0.122 10.841 9.883 1.00 98.19 97 GLY A N 1
ATOM 793 C CA . GLY A 1 97 ? 0.902 9.951 10.400 1.00 98.19 97 GLY A CA 1
ATOM 794 C C . GLY A 1 97 ? 1.895 9.594 9.316 1.00 98.19 97 GLY A C 1
ATOM 795 O O . GLY A 1 97 ? 1.721 9.966 8.154 1.00 98.19 97 GLY A O 1
ATOM 796 N N . ASP A 1 98 ? 2.898 8.831 9.711 1.00 98.50 98 ASP A N 1
ATOM 797 C CA . ASP A 1 98 ? 3.925 8.322 8.818 1.00 98.50 98 ASP A CA 1
ATOM 798 C C . ASP A 1 98 ? 3.841 6.799 8.785 1.00 98.50 98 ASP A C 1
ATOM 800 O O . ASP A 1 98 ? 3.361 6.155 9.721 1.00 98.50 98 ASP A O 1
ATOM 804 N N . GLY A 1 99 ? 4.282 6.213 7.683 1.00 97.88 99 GLY A N 1
ATOM 805 C CA . GLY A 1 99 ? 4.261 4.775 7.503 1.00 97.88 99 GLY A CA 1
ATOM 806 C C . GLY A 1 99 ? 5.237 4.319 6.440 1.00 97.88 99 GLY A C 1
ATOM 807 O O . GLY A 1 99 ? 6.104 5.066 5.981 1.00 97.88 99 GLY A O 1
ATOM 808 N N . TYR A 1 100 ? 5.057 3.072 6.029 1.00 98.19 100 TYR A N 1
ATOM 809 C CA . TYR A 1 100 ? 5.899 2.428 5.040 1.00 98.19 100 TYR A CA 1
ATOM 810 C C . TYR A 1 100 ? 5.050 1.573 4.107 1.00 98.19 100 TYR A C 1
ATOM 812 O O . TYR A 1 100 ? 4.075 0.955 4.543 1.00 98.19 100 TYR A O 1
ATOM 820 N N . VAL A 1 101 ? 5.407 1.551 2.828 1.00 98.50 101 VAL A N 1
ATOM 821 C CA . VAL A 1 101 ? 4.793 0.672 1.833 1.00 98.50 101 VAL A CA 1
ATOM 822 C C . VAL A 1 101 ? 5.898 -0.114 1.141 1.00 98.50 101 VAL A C 1
ATOM 824 O O . VAL A 1 101 ? 6.885 0.457 0.685 1.00 98.50 101 VAL A O 1
ATOM 827 N N . GLU A 1 102 ? 5.699 -1.423 1.049 1.00 98.06 102 GLU A N 1
ATOM 828 C CA . GLU A 1 102 ? 6.540 -2.339 0.287 1.00 98.06 102 GLU A CA 1
ATOM 829 C C . GLU A 1 102 ? 5.737 -2.880 -0.903 1.00 98.06 102 GLU A C 1
ATOM 831 O O . GLU A 1 102 ? 4.561 -3.239 -0.776 1.00 98.06 102 GLU A O 1
ATOM 836 N N . LEU A 1 103 ? 6.362 -2.918 -2.079 1.00 97.56 103 LEU A N 1
ATOM 837 C CA . LEU A 1 103 ? 5.757 -3.348 -3.333 1.00 97.56 103 LEU A CA 1
ATOM 838 C C . LEU A 1 103 ? 6.683 -4.321 -4.061 1.00 97.56 103 LEU A C 1
ATOM 840 O O . LEU A 1 103 ? 7.704 -3.932 -4.631 1.00 97.56 103 LEU A O 1
ATOM 844 N N . THR A 1 104 ? 6.261 -5.576 -4.131 1.00 95.31 104 THR A N 1
ATOM 845 C CA . THR A 1 104 ? 6.961 -6.648 -4.845 1.00 95.31 104 THR A CA 1
ATOM 846 C C . THR A 1 104 ? 6.143 -7.142 -6.046 1.00 95.31 104 THR A C 1
ATOM 84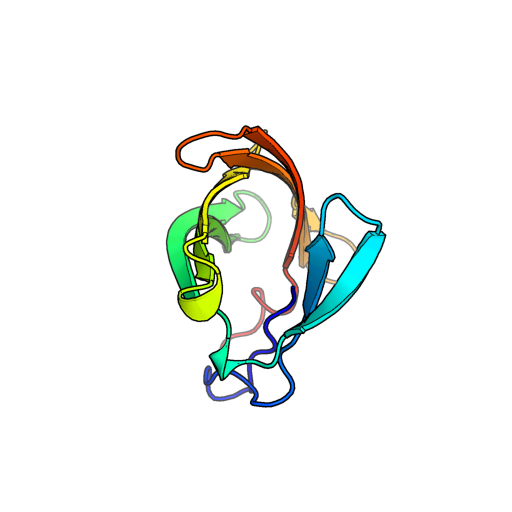8 O O . THR A 1 104 ? 4.932 -6.889 -6.153 1.00 95.31 104 THR A O 1
ATOM 851 N N . GLY A 1 105 ? 6.819 -7.804 -6.993 1.00 93.62 105 GLY A N 1
ATOM 852 C CA . GLY A 1 105 ? 6.185 -8.440 -8.156 1.00 93.62 105 GLY A CA 1
ATOM 853 C C . GLY A 1 105 ? 5.568 -7.467 -9.168 1.00 93.62 105 GLY A C 1
ATOM 854 O O . GLY A 1 105 ? 4.520 -7.761 -9.734 1.00 93.62 105 GLY A O 1
ATOM 855 N N . TYR A 1 106 ? 6.157 -6.278 -9.349 1.00 93.19 106 TYR A N 1
ATOM 856 C CA . TYR A 1 106 ? 5.732 -5.301 -10.373 1.00 93.19 106 TYR A CA 1
ATOM 857 C C . TYR A 1 106 ? 6.594 -5.338 -11.644 1.00 93.19 106 TYR A C 1
ATOM 859 O O . TYR A 1 106 ? 6.219 -4.760 -12.661 1.00 93.19 106 TYR A O 1
ATOM 867 N N . ASN A 1 107 ? 7.741 -6.016 -11.595 1.00 86.56 107 ASN A N 1
ATOM 868 C CA . ASN A 1 107 ? 8.614 -6.265 -12.742 1.00 86.56 107 ASN A CA 1
ATOM 869 C C . ASN A 1 107 ? 8.158 -7.459 -13.601 1.00 86.56 107 ASN A C 1
ATOM 871 O O . ASN A 1 107 ? 8.645 -7.627 -14.717 1.00 86.56 107 ASN A O 1
ATOM 875 N N . GLU A 1 108 ? 7.227 -8.271 -13.104 1.00 72.62 108 GLU A N 1
ATOM 876 C CA . GLU A 1 108 ? 6.652 -9.410 -13.816 1.00 72.62 108 GLU A CA 1
ATOM 877 C C . GLU A 1 108 ? 5.364 -8.982 -14.536 1.00 72.62 108 GLU A C 1
ATOM 879 O O . GLU A 1 108 ? 4.530 -8.265 -13.980 1.00 72.62 108 GLU A O 1
ATOM 884 N N . LYS A 1 109 ? 5.198 -9.392 -15.801 1.00 56.28 109 LYS A N 1
ATOM 885 C CA . LYS A 1 109 ? 3.923 -9.222 -16.511 1.00 56.28 109 LYS A CA 1
ATOM 886 C C . LYS A 1 109 ? 2.951 -10.299 -16.020 1.00 56.28 1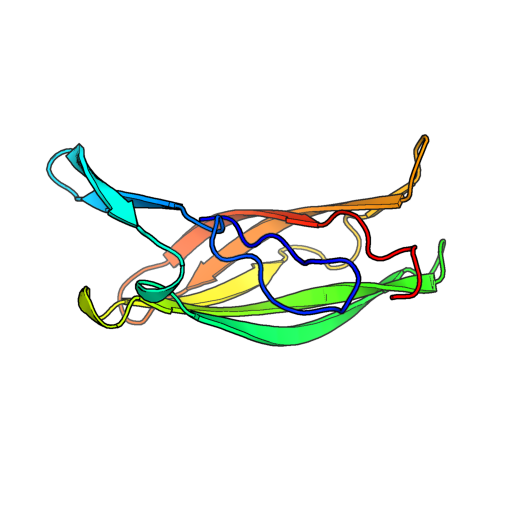09 LYS A C 1
ATOM 888 O O . LYS A 1 109 ? 3.295 -11.477 -16.083 1.00 56.28 109 LYS A O 1
ATOM 893 N N . PHE A 1 110 ? 1.784 -9.873 -15.539 1.00 52.97 110 PHE A N 1
ATOM 894 C CA . PHE A 1 110 ? 0.630 -10.740 -15.275 1.00 52.97 110 PHE A CA 1
ATOM 895 C C . PHE A 1 110 ? 0.034 -11.262 -16.587 1.00 52.97 110 PHE A C 1
ATOM 897 O O . PHE A 1 110 ? 0.016 -10.474 -17.565 1.00 52.97 110 PHE A O 1
#

Foldseek 3Di:
DDWDADPVRDTDQQDWDWDQDPVRDIDIGTPVQKDKDQDDWDADPPLRFIGRAKIWMDRPVVRWIKIKGFPDRPQWDPDPHIKHKTKIWIDTPPDIDIDIDIGPDRSDDD